Protein AF-A0A3M1CIS4-F1 (afdb_monomer)

Solvent-accessible surface area (backbone atoms only — not comparable to full-atom values): 5808 Å² total; per-residue (Å²): 134,83,70,77,28,49,52,75,76,66,62,68,32,23,41,88,93,26,86,36,24,86,84,72,38,63,31,44,21,62,66,31,63,89,40,44,54,43,57,68,15,61,19,16,20,44,46,40,64,77,39,60,68,34,62,68,92,89,41,76,42,65,56,61,73,66,29,48,65,58,34,75,72,30,65,66,51,54,48,48,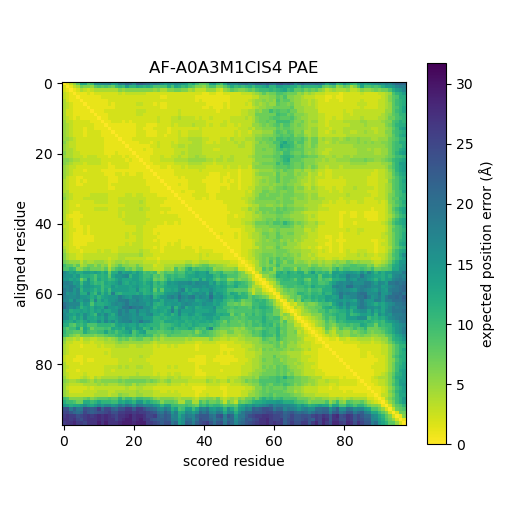46,64,75,41,50,93,69,49,63,92,74,78,80,81,86,76,81,127

Foldseek 3Di:
DQDFFQCRVQVPQQAVVGPCCVPQNHAQQNVQCLCACALSDGRNRLQSLQGAQGDDPPDRQHDSVSSVVVLVPDPSNVVSCVVCPPNHDNDDDSPDPD

Structure (mmCIF, N/CA/C/O backbone):
data_AF-A0A3M1CIS4-F1
#
_entry.id   AF-A0A3M1CIS4-F1
#
loop_
_atom_site.group_PDB
_atom_site.id
_atom_site.type_symbol
_atom_site.label_atom_id
_atom_site.label_alt_id
_atom_site.label_comp_id
_atom_site.label_asym_id
_atom_site.label_entity_id
_atom_site.label_seq_id
_atom_site.pdbx_PDB_ins_code
_atom_site.Cartn_x
_atom_site.Cartn_y
_atom_site.Cartn_z
_atom_site.occupancy
_atom_site.B_iso_or_equiv
_atom_site.auth_seq_id
_atom_site.auth_comp_id
_atom_site.auth_asym_id
_atom_site.auth_atom_id
_atom_site.pdbx_PDB_model_num
ATOM 1 N N . MET A 1 1 ? -11.482 15.946 2.406 1.00 61.31 1 MET A N 1
ATOM 2 C CA . MET A 1 1 ? -10.178 15.722 1.736 1.00 61.31 1 MET A CA 1
ATOM 3 C C . MET A 1 1 ? -10.117 14.276 1.271 1.00 61.31 1 MET A C 1
ATOM 5 O O . MET A 1 1 ? -10.665 13.428 1.960 1.00 61.31 1 MET A O 1
ATOM 9 N N . ARG A 1 2 ? -9.513 13.996 0.110 1.00 82.06 2 ARG A N 1
ATOM 10 C CA . ARG A 1 2 ? -9.370 12.624 -0.408 1.00 82.06 2 ARG A CA 1
ATOM 11 C C . ARG A 1 2 ? -8.175 11.936 0.257 1.00 82.06 2 ARG A C 1
ATOM 13 O O . ARG A 1 2 ? -7.094 12.518 0.270 1.00 82.06 2 ARG A O 1
ATOM 20 N N . ALA A 1 3 ? -8.356 10.712 0.747 1.00 90.88 3 ALA A N 1
ATOM 21 C CA . ALA A 1 3 ? -7.266 9.901 1.282 1.00 90.88 3 ALA A CA 1
ATOM 22 C C . ALA A 1 3 ? -6.306 9.472 0.156 1.00 90.88 3 ALA A C 1
ATOM 24 O O . ALA A 1 3 ? -6.737 8.999 -0.899 1.00 90.88 3 ALA A O 1
ATOM 25 N N . LEU A 1 4 ? -5.001 9.666 0.362 1.00 94.88 4 LEU A N 1
ATOM 26 C CA . LEU A 1 4 ? -3.981 9.369 -0.647 1.00 94.88 4 LEU A CA 1
ATOM 27 C C . LEU A 1 4 ? -3.541 7.903 -0.575 1.00 94.88 4 LEU A C 1
ATOM 29 O O . LEU A 1 4 ? -3.395 7.327 0.504 1.00 94.88 4 LEU A O 1
ATOM 33 N N . ASN A 1 5 ? -3.307 7.301 -1.739 1.00 94.50 5 ASN A N 1
ATOM 34 C CA . ASN A 1 5 ? -2.804 5.938 -1.876 1.00 94.50 5 ASN A CA 1
ATOM 35 C C . ASN A 1 5 ? -1.277 5.889 -1.768 1.00 94.50 5 ASN A C 1
ATOM 37 O O . ASN A 1 5 ? -0.579 6.890 -1.953 1.00 94.50 5 ASN A O 1
ATOM 41 N N . CYS A 1 6 ? -0.732 4.691 -1.541 1.00 92.50 6 CYS A N 1
ATOM 42 C CA . CYS A 1 6 ? 0.698 4.521 -1.305 1.00 92.50 6 CYS A CA 1
ATOM 43 C C . CYS A 1 6 ? 1.574 5.059 -2.446 1.00 92.50 6 CYS A C 1
ATOM 45 O O . CYS A 1 6 ? 2.639 5.604 -2.176 1.00 92.50 6 CYS A O 1
ATOM 47 N N . TRP A 1 7 ? 1.150 4.928 -3.708 1.00 91.00 7 TRP A N 1
ATOM 48 C CA . TRP A 1 7 ? 1.916 5.414 -4.863 1.00 91.00 7 TRP A CA 1
ATOM 49 C C . TRP A 1 7 ? 1.911 6.942 -4.977 1.00 91.00 7 TRP A C 1
ATOM 51 O O . TRP A 1 7 ? 2.877 7.504 -5.477 1.00 91.00 7 TRP A O 1
ATOM 61 N N . GLU A 1 8 ? 0.893 7.621 -4.447 1.00 92.69 8 GLU A N 1
ATOM 62 C CA . GLU A 1 8 ? 0.780 9.087 -4.468 1.00 92.69 8 GLU A CA 1
ATOM 63 C C . GLU A 1 8 ? 1.698 9.713 -3.409 1.00 92.69 8 GLU A C 1
ATOM 65 O O . GLU A 1 8 ? 2.346 10.726 -3.663 1.00 92.69 8 GLU A O 1
ATOM 70 N N . ILE A 1 9 ? 1.822 9.056 -2.249 1.00 90.38 9 ILE A N 1
ATOM 71 C CA . ILE A 1 9 ? 2.734 9.461 -1.168 1.00 90.38 9 ILE A CA 1
ATOM 72 C C . ILE A 1 9 ? 4.179 9.059 -1.471 1.00 90.38 9 ILE A C 1
ATOM 74 O O . ILE A 1 9 ? 5.096 9.867 -1.346 1.00 90.38 9 ILE A O 1
ATOM 78 N N . LYS A 1 10 ? 4.408 7.800 -1.864 1.00 85.62 10 LYS A N 1
ATOM 79 C CA . LYS A 1 10 ? 5.760 7.269 -2.096 1.00 85.62 10 LYS A CA 1
ATOM 80 C C . LYS A 1 10 ? 6.324 7.629 -3.467 1.00 85.62 10 LYS A C 1
ATOM 82 O O . LYS A 1 10 ? 7.521 7.4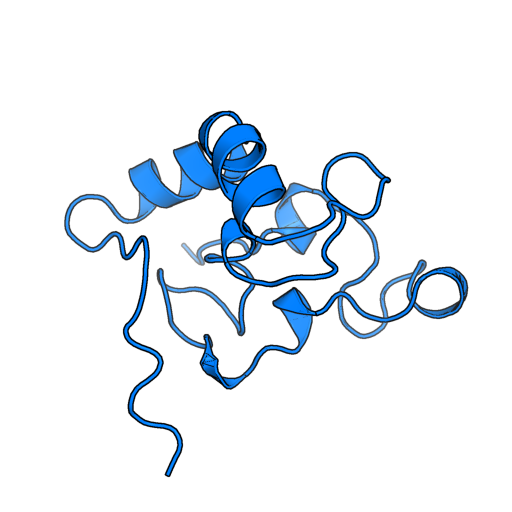42 -3.663 1.00 85.62 10 LYS A O 1
ATOM 87 N N . LYS A 1 11 ? 5.487 8.106 -4.398 1.00 88.56 11 LYS A N 1
ATOM 88 C CA . LYS A 1 11 ? 5.868 8.513 -5.762 1.00 88.56 11 LYS A CA 1
ATOM 89 C C . LYS A 1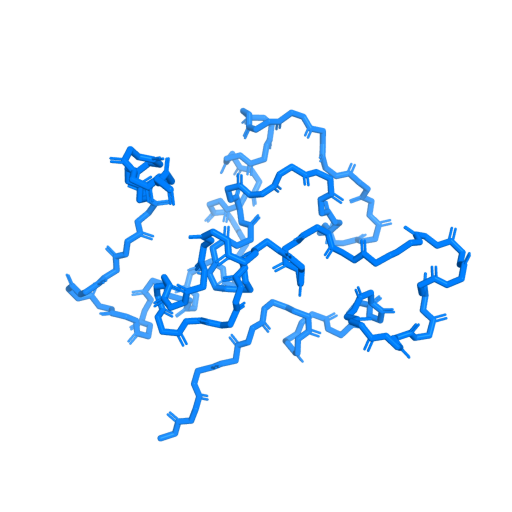 11 ? 6.748 7.472 -6.455 1.00 88.56 11 LYS A C 1
ATOM 91 O O . LYS A 1 11 ? 7.782 7.781 -7.039 1.00 88.56 11 LYS A O 1
ATOM 96 N N . CYS A 1 12 ? 6.364 6.200 -6.335 1.00 87.00 12 CYS A N 1
ATOM 97 C CA . CYS A 1 12 ? 7.188 5.100 -6.827 1.00 87.00 12 CYS A CA 1
ATOM 98 C C . CYS A 1 12 ? 7.144 4.942 -8.356 1.00 87.00 12 CYS A C 1
ATOM 100 O O . CYS A 1 12 ? 7.996 4.237 -8.894 1.00 87.00 12 CYS A O 1
ATOM 102 N N . GLY A 1 13 ? 6.189 5.582 -9.043 1.00 90.12 13 GLY A N 1
ATOM 103 C CA . GLY A 1 13 ? 6.057 5.565 -10.502 1.00 90.12 13 GLY A CA 1
ATOM 104 C C . GLY A 1 13 ? 5.545 4.239 -11.065 1.00 90.12 13 GLY A C 1
ATOM 105 O O . GLY A 1 13 ? 5.774 3.954 -12.238 1.00 90.12 13 GLY A O 1
ATOM 106 N N . ARG A 1 14 ? 4.918 3.397 -10.233 1.00 91.88 14 ARG A N 1
ATOM 107 C CA . ARG A 1 14 ? 4.351 2.088 -10.619 1.00 91.88 14 ARG A CA 1
ATOM 108 C C . ARG A 1 14 ? 2.819 2.060 -10.569 1.00 91.88 14 ARG A C 1
ATOM 110 O O . ARG A 1 14 ? 2.221 0.991 -10.642 1.00 91.88 14 ARG A O 1
ATOM 117 N N . GLU A 1 15 ? 2.171 3.201 -10.391 1.00 93.06 15 GLU A N 1
ATOM 118 C CA . GLU A 1 15 ? 0.747 3.375 -10.675 1.00 93.06 15 GLU A CA 1
ATOM 119 C C . GLU A 1 15 ? 0.433 3.072 -12.155 1.00 93.06 15 GLU A C 1
ATOM 121 O O . GLU A 1 15 ? 1.352 3.074 -12.976 1.00 93.06 15 GLU A O 1
ATOM 126 N N . PRO A 1 16 ? -0.828 2.791 -12.536 1.00 93.44 16 PRO A N 1
ATOM 127 C CA . PRO A 1 16 ? -1.195 2.607 -13.937 1.00 93.44 16 PRO A CA 1
ATOM 128 C C . PRO A 1 16 ? -0.744 3.797 -14.795 1.00 93.44 16 PRO A C 1
ATOM 130 O O . PRO A 1 16 ? -1.079 4.939 -14.489 1.00 93.44 16 PRO A O 1
ATOM 133 N N . GLY A 1 17 ? 0.039 3.525 -15.842 1.00 93.62 17 GLY A N 1
ATOM 134 C CA . GLY A 1 17 ? 0.645 4.557 -16.695 1.00 93.62 17 GLY A CA 1
ATOM 135 C C . GLY A 1 17 ? 1.878 5.257 -16.103 1.00 93.62 17 GLY A C 1
ATOM 136 O O . GLY A 1 17 ? 2.409 6.174 -16.719 1.00 93.62 17 GLY A O 1
ATOM 137 N N . GLY A 1 18 ? 2.351 4.844 -14.926 1.00 93.88 18 GLY A N 1
ATOM 138 C CA . GLY A 1 18 ? 3.523 5.421 -14.273 1.00 93.88 18 GLY A CA 1
ATOM 139 C C . GLY A 1 18 ? 4.833 5.130 -15.013 1.00 93.88 18 GLY A C 1
ATOM 140 O O . GLY A 1 18 ? 4.987 4.109 -15.686 1.00 93.88 18 GLY A O 1
ATOM 141 N N . ILE A 1 19 ? 5.820 6.009 -14.838 1.00 93.94 19 ILE A N 1
ATOM 142 C CA . ILE A 1 19 ? 7.094 5.985 -15.581 1.00 93.94 19 ILE A CA 1
ATOM 143 C C . ILE A 1 19 ? 7.928 4.706 -15.394 1.00 93.94 19 ILE A C 1
ATOM 145 O O . ILE A 1 19 ? 8.719 4.360 -16.264 1.00 93.94 19 ILE A O 1
ATOM 149 N N . LYS A 1 20 ? 7.763 3.986 -14.276 1.00 88.81 20 LYS A N 1
ATOM 150 C CA . LYS A 1 20 ? 8.506 2.748 -13.977 1.00 88.81 20 LYS A CA 1
ATOM 151 C C . LYS A 1 20 ? 7.746 1.486 -14.367 1.00 88.81 20 LYS A C 1
ATOM 153 O O . LYS A 1 20 ? 8.225 0.386 -14.104 1.00 88.81 20 LYS A O 1
ATOM 158 N N . THR A 1 21 ? 6.560 1.615 -14.958 1.00 91.75 21 THR A N 1
ATOM 159 C CA . THR A 1 21 ? 5.747 0.454 -15.342 1.00 91.75 21 THR A CA 1
ATOM 160 C C . THR A 1 21 ? 6.361 -0.349 -16.485 1.00 91.75 21 THR A C 1
ATOM 162 O O . THR A 1 21 ? 6.192 -1.562 -16.501 1.00 91.75 21 THR A O 1
ATOM 165 N N . VAL A 1 22 ? 7.122 0.285 -17.383 1.00 90.81 22 VAL A N 1
ATOM 166 C CA . VAL A 1 22 ? 7.826 -0.401 -18.483 1.00 90.81 22 VAL A CA 1
ATOM 167 C C . VAL A 1 22 ? 8.930 -1.322 -17.954 1.00 90.81 22 VAL A C 1
ATOM 169 O O . VAL A 1 22 ? 9.066 -2.449 -18.414 1.00 90.81 22 VAL A O 1
ATOM 172 N N . GLU A 1 23 ? 9.694 -0.859 -16.965 1.00 88.62 23 GLU A N 1
ATOM 173 C CA . GLU A 1 23 ? 10.838 -1.595 -16.410 1.00 88.62 23 GLU A CA 1
ATOM 174 C C . GLU A 1 23 ? 10.422 -2.586 -15.313 1.00 88.62 23 GLU A C 1
ATOM 176 O O . GLU A 1 23 ? 10.888 -3.720 -15.271 1.00 88.62 23 GLU A O 1
ATOM 181 N N . LEU A 1 24 ? 9.542 -2.158 -14.402 1.00 85.12 24 LEU A N 1
ATOM 182 C CA . LEU A 1 24 ? 9.220 -2.896 -13.178 1.00 85.12 24 LEU A CA 1
ATOM 183 C C . LEU A 1 24 ? 7.795 -3.460 -13.173 1.00 85.12 24 LEU A C 1
ATOM 185 O O . LEU A 1 24 ? 7.391 -4.076 -12.185 1.00 85.12 24 LEU A O 1
ATOM 189 N N . GLY A 1 25 ? 6.995 -3.212 -14.209 1.00 90.06 25 GLY A N 1
ATOM 190 C CA . GLY A 1 25 ? 5.570 -3.543 -14.232 1.00 90.06 25 GLY A CA 1
ATOM 191 C C . GLY A 1 25 ? 4.716 -2.646 -13.327 1.00 90.06 25 GLY A C 1
ATOM 192 O O . GLY A 1 25 ? 5.217 -1.899 -12.476 1.00 90.06 25 GLY A O 1
ATOM 193 N N . VAL A 1 26 ? 3.394 -2.743 -13.487 1.00 92.62 26 VAL A N 1
ATOM 194 C CA . VAL A 1 26 ? 2.416 -2.043 -12.639 1.00 92.62 26 VAL A CA 1
ATOM 195 C C . VAL A 1 26 ? 2.432 -2.624 -11.222 1.00 92.62 26 VAL A C 1
ATOM 197 O O . VAL A 1 26 ? 2.561 -3.830 -11.013 1.00 92.62 26 VAL A O 1
ATOM 200 N N . CYS A 1 27 ? 2.322 -1.757 -10.217 1.00 91.69 27 CYS A N 1
ATOM 201 C CA . CYS A 1 27 ? 2.272 -2.149 -8.817 1.00 91.69 27 CYS A CA 1
ATOM 202 C C . CYS A 1 27 ? 1.020 -2.995 -8.550 1.00 91.69 27 CYS A C 1
ATOM 204 O O . CYS A 1 27 ? -0.081 -2.494 -8.783 1.00 91.69 27 CYS A O 1
ATOM 206 N N . PRO A 1 28 ? 1.147 -4.199 -7.959 1.00 92.44 28 PRO A N 1
ATOM 207 C CA . PRO A 1 28 ? -0.010 -5.024 -7.620 1.00 92.44 28 PRO A CA 1
ATOM 208 C C . PRO A 1 28 ? -1.038 -4.289 -6.754 1.00 92.44 28 PRO A C 1
ATOM 210 O O . PRO A 1 28 ? -2.233 -4.388 -6.994 1.00 92.44 28 PRO A O 1
ATOM 213 N N . ALA A 1 29 ? -0.593 -3.451 -5.809 1.00 92.69 29 ALA A N 1
ATOM 214 C CA . ALA A 1 29 ? -1.511 -2.674 -4.971 1.00 92.69 29 ALA A CA 1
ATOM 215 C C . ALA A 1 29 ? -2.328 -1.650 -5.771 1.00 92.69 29 ALA A C 1
ATOM 217 O O . ALA A 1 29 ? -3.425 -1.287 -5.363 1.00 92.69 29 ALA A O 1
ATOM 218 N N . ALA A 1 30 ? -1.817 -1.187 -6.912 1.00 94.44 30 ALA A N 1
ATOM 219 C CA . ALA A 1 30 ? -2.518 -0.232 -7.755 1.00 94.44 30 ALA A CA 1
ATOM 220 C C . ALA A 1 30 ? -3.548 -0.886 -8.687 1.00 94.44 30 ALA A C 1
ATOM 222 O O . ALA A 1 30 ? -4.348 -0.164 -9.277 1.00 94.44 30 ALA A O 1
ATOM 223 N N . ILE A 1 31 ? -3.564 -2.220 -8.790 1.00 94.75 31 ILE A N 1
ATOM 224 C CA . ILE A 1 31 ? -4.506 -2.995 -9.618 1.00 94.75 31 ILE A CA 1
ATOM 225 C C . ILE A 1 31 ? -5.309 -4.037 -8.825 1.00 94.75 31 ILE A C 1
ATOM 227 O O . ILE A 1 31 ? -6.150 -4.715 -9.400 1.00 94.75 31 ILE A O 1
ATOM 231 N N . ASP A 1 32 ? -5.078 -4.166 -7.517 1.00 93.75 32 ASP A N 1
ATOM 232 C CA . ASP A 1 32 ? -5.825 -5.069 -6.637 1.00 93.75 32 ASP A CA 1
ATOM 233 C C . ASP A 1 32 ? -7.250 -4.552 -6.384 1.00 93.75 32 ASP A C 1
ATOM 235 O O . ASP A 1 32 ? -7.530 -3.897 -5.378 1.00 93.75 32 ASP A O 1
ATOM 239 N N . VAL A 1 33 ? -8.140 -4.804 -7.343 1.00 94.06 33 VAL A N 1
ATOM 240 C CA . VAL A 1 33 ? -9.540 -4.359 -7.316 1.00 94.06 33 VAL A CA 1
ATOM 241 C C . VAL A 1 33 ? -10.345 -4.987 -6.180 1.00 94.06 33 VAL A C 1
ATOM 243 O O . VAL A 1 33 ? -11.300 -4.374 -5.715 1.00 94.06 33 VAL A O 1
ATOM 246 N N . VAL A 1 34 ? -9.941 -6.162 -5.687 1.00 91.00 34 VAL A N 1
ATOM 247 C CA . VAL A 1 34 ? -10.622 -6.862 -4.583 1.00 91.00 34 VAL A CA 1
ATOM 248 C C . VAL A 1 34 ? -10.507 -6.070 -3.281 1.00 91.00 34 VAL A C 1
ATOM 250 O O . VAL A 1 34 ? -11.415 -6.079 -2.459 1.00 91.00 34 VAL A O 1
ATOM 253 N N . SER A 1 35 ? -9.408 -5.335 -3.111 1.00 92.12 35 SER A N 1
ATOM 254 C CA . SER A 1 35 ? -9.181 -4.474 -1.948 1.00 92.12 35 SER A CA 1
ATOM 255 C C . SER A 1 35 ? -9.761 -3.061 -2.109 1.00 92.12 35 SER A C 1
ATOM 257 O O . SER A 1 35 ? -9.560 -2.219 -1.232 1.00 92.12 35 SER A O 1
ATOM 259 N N . ASN A 1 36 ? -10.443 -2.757 -3.219 1.00 94.44 36 ASN A N 1
ATOM 260 C CA . ASN A 1 36 ? -10.940 -1.409 -3.478 1.00 94.44 36 ASN A CA 1
ATOM 261 C C . ASN A 1 36 ? -11.929 -0.944 -2.395 1.00 94.44 36 ASN A C 1
ATOM 263 O O . ASN A 1 36 ? -12.847 -1.667 -2.024 1.00 94.44 36 ASN A O 1
ATOM 267 N N . GLY A 1 37 ? -11.748 0.284 -1.902 1.00 93.31 37 GLY A N 1
ATOM 268 C CA . GLY A 1 37 ? -12.542 0.863 -0.817 1.00 93.31 37 GLY A CA 1
ATOM 269 C C . GLY A 1 37 ? -11.998 0.579 0.586 1.00 93.31 37 GLY A C 1
ATOM 270 O O . GLY A 1 37 ? -12.341 1.300 1.521 1.00 93.31 37 GLY A O 1
ATOM 271 N N . VAL A 1 38 ? -11.098 -0.398 0.754 1.00 94.62 38 VAL A N 1
ATOM 272 C CA . VAL A 1 38 ? -10.501 -0.692 2.064 1.00 94.62 38 VAL A CA 1
ATOM 273 C C . VAL A 1 38 ? -9.671 0.500 2.542 1.00 94.62 38 VAL A C 1
ATOM 275 O O . VAL A 1 38 ? -8.846 1.036 1.794 1.00 94.62 38 VAL A O 1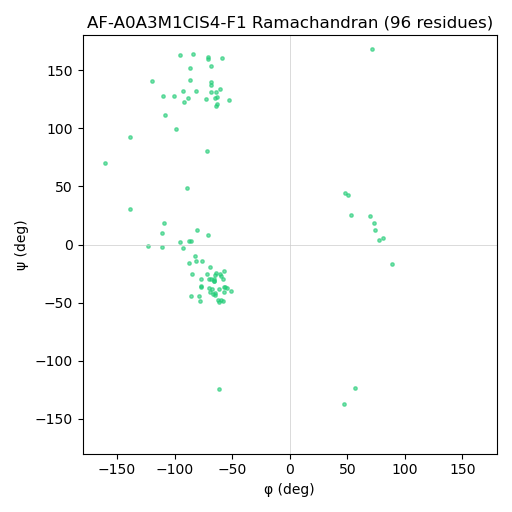
ATOM 278 N N . ASN A 1 39 ? -9.892 0.914 3.797 1.00 95.12 39 ASN A N 1
ATOM 279 C CA . ASN A 1 39 ? -9.308 2.124 4.388 1.00 95.12 39 ASN A CA 1
ATOM 280 C C . ASN A 1 39 ? -9.523 3.357 3.497 1.00 95.12 39 ASN A C 1
ATOM 282 O O . ASN A 1 39 ? -8.571 4.089 3.231 1.00 95.12 39 ASN A O 1
ATOM 286 N N . ASN A 1 40 ? -10.719 3.528 2.923 1.00 94.81 40 ASN A N 1
ATOM 287 C CA . ASN A 1 40 ? -11.045 4.635 2.014 1.00 94.81 40 ASN A CA 1
ATOM 288 C C . ASN A 1 40 ? -10.068 4.778 0.822 1.00 94.81 40 ASN A C 1
ATOM 290 O O . ASN A 1 40 ? -9.867 5.866 0.276 1.00 94.81 40 ASN A O 1
ATOM 294 N N . GLY A 1 41 ? -9.413 3.678 0.440 1.00 94.31 41 GLY A N 1
ATOM 295 C CA . GLY A 1 41 ? -8.410 3.624 -0.614 1.00 94.31 41 GLY A CA 1
ATOM 296 C C . GLY A 1 41 ? -8.967 3.202 -1.967 1.00 94.31 41 GLY A C 1
ATOM 297 O O . GLY A 1 41 ? -10.039 2.611 -2.074 1.00 94.31 41 GLY A O 1
ATOM 298 N N . LYS A 1 42 ? -8.189 3.464 -3.020 1.00 95.44 42 LYS A N 1
ATOM 299 C CA . LYS A 1 42 ? -8.438 2.902 -4.351 1.00 95.44 42 LYS A CA 1
ATOM 300 C C . LYS A 1 42 ? -7.652 1.605 -4.494 1.00 95.44 42 LYS A C 1
ATOM 302 O O . LYS A 1 42 ? -6.448 1.603 -4.230 1.00 95.44 42 LYS A O 1
ATOM 307 N N . ASN A 1 43 ? -8.295 0.539 -4.969 1.00 95.06 43 ASN A N 1
ATOM 308 C CA . ASN A 1 43 ? -7.691 -0.794 -5.076 1.00 95.06 43 ASN A CA 1
ATOM 309 C C . ASN A 1 43 ? -6.975 -1.167 -3.756 1.00 95.06 43 ASN A C 1
ATOM 311 O O . ASN A 1 43 ? -7.453 -0.839 -2.676 1.00 95.06 43 ASN A O 1
ATOM 315 N N . GLY A 1 44 ? -5.779 -1.751 -3.806 1.00 93.38 44 GLY A N 1
ATOM 316 C CA . GLY A 1 44 ? -4.946 -2.025 -2.630 1.00 93.38 44 GLY A CA 1
ATOM 317 C C . GLY A 1 44 ? -4.135 -0.829 -2.106 1.00 93.38 44 GLY A C 1
ATOM 318 O O . GLY A 1 44 ? -3.212 -1.014 -1.312 1.00 93.38 44 GLY A O 1
ATOM 319 N N . GLY A 1 45 ? -4.404 0.401 -2.553 1.00 93.88 45 GLY A N 1
ATOM 320 C CA . GLY A 1 45 ? -3.538 1.562 -2.330 1.00 93.88 45 GLY A CA 1
ATOM 321 C C . GLY A 1 45 ? -3.391 2.008 -0.878 1.00 93.88 45 GLY A C 1
ATOM 322 O O . GLY A 1 45 ? -2.313 2.472 -0.498 1.00 93.88 45 GLY A O 1
ATOM 323 N N . ARG A 1 46 ? -4.428 1.818 -0.056 1.00 94.94 46 ARG A N 1
ATOM 324 C CA . ARG A 1 46 ? -4.411 2.095 1.396 1.00 94.94 46 ARG A CA 1
ATOM 325 C C . ARG A 1 46 ? -4.423 0.827 2.245 1.00 94.94 46 ARG A C 1
ATOM 327 O O . ARG A 1 46 ? -4.696 0.868 3.438 1.00 94.94 46 ARG A O 1
ATOM 334 N N . ILE A 1 47 ? -4.067 -0.296 1.628 1.00 93.19 47 ILE A N 1
ATOM 335 C CA . ILE A 1 47 ? -3.773 -1.553 2.313 1.00 93.19 47 ILE A CA 1
ATOM 336 C C . ILE A 1 47 ? -2.560 -2.255 1.692 1.00 93.19 47 ILE A C 1
ATOM 338 O O . ILE A 1 47 ? -2.426 -3.480 1.686 1.00 93.19 47 ILE A O 1
ATOM 342 N N . CYS A 1 48 ? -1.626 -1.465 1.155 1.00 90.44 48 CYS A N 1
ATOM 343 C CA . CYS A 1 48 ? -0.552 -1.995 0.330 1.00 90.44 48 CYS A CA 1
ATOM 344 C C . CYS A 1 48 ? 0.284 -3.035 1.080 1.00 90.44 48 CYS A C 1
ATOM 346 O O . CYS A 1 48 ? 0.729 -3.979 0.446 1.00 90.44 48 CYS A O 1
ATOM 348 N N . TRP A 1 49 ? 0.415 -2.958 2.411 1.00 88.00 49 TRP A N 1
ATOM 349 C CA . TRP A 1 49 ? 1.088 -3.948 3.269 1.00 88.00 49 TRP A CA 1
ATOM 350 C C . TRP A 1 49 ? 0.527 -5.376 3.174 1.00 88.00 49 TRP A C 1
ATOM 352 O O . TRP A 1 49 ? 1.267 -6.323 3.428 1.00 88.00 49 TRP A O 1
ATOM 362 N N . LYS A 1 50 ? -0.729 -5.560 2.750 1.00 87.31 50 LYS A N 1
ATOM 363 C CA . LYS A 1 50 ? -1.340 -6.882 2.511 1.00 87.31 50 LYS A CA 1
ATOM 364 C C . LYS A 1 50 ? -1.106 -7.444 1.114 1.00 87.3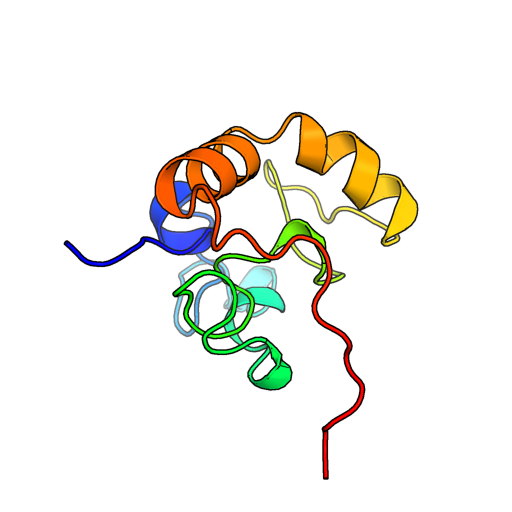1 50 LYS A C 1
ATOM 366 O O . LYS A 1 50 ? -1.336 -8.634 0.901 1.00 87.31 50 LYS A O 1
ATOM 371 N N . VAL A 1 51 ? -0.680 -6.612 0.170 1.00 85.88 51 VAL A N 1
ATOM 372 C CA . VAL A 1 51 ? -0.541 -6.989 -1.240 1.00 85.88 51 VAL A CA 1
ATOM 373 C C . VAL A 1 51 ? 0.879 -7.486 -1.507 1.00 85.88 51 VAL A C 1
ATOM 375 O O . VAL A 1 51 ? 1.841 -6.768 -1.263 1.00 85.88 51 VAL A O 1
ATOM 378 N N . THR A 1 52 ? 1.082 -8.701 -2.001 1.00 80.88 52 THR A N 1
ATOM 379 C CA . THR A 1 52 ? 2.433 -9.191 -2.345 1.00 80.88 52 THR A CA 1
ATOM 380 C C . THR A 1 52 ? 2.998 -8.486 -3.589 1.00 80.88 52 THR A C 1
ATOM 382 O O . THR A 1 52 ? 2.254 -7.899 -4.369 1.00 80.88 52 THR A O 1
ATOM 385 N N . GLY A 1 53 ? 4.323 -8.495 -3.786 1.00 75.38 53 GLY A N 1
ATOM 386 C CA . GLY A 1 53 ? 4.948 -7.949 -5.008 1.00 75.38 53 GLY A CA 1
ATOM 387 C C . GLY A 1 53 ? 4.978 -6.414 -5.124 1.00 75.38 53 GLY A C 1
ATOM 388 O O . GLY A 1 53 ? 5.274 -5.859 -6.187 1.00 75.38 53 GLY A O 1
ATOM 389 N N . THR A 1 54 ? 4.691 -5.685 -4.043 1.00 74.50 54 THR A N 1
ATOM 390 C CA . THR A 1 54 ? 4.899 -4.228 -4.006 1.00 74.50 54 THR A CA 1
ATOM 391 C C . THR A 1 54 ? 6.332 -3.894 -3.589 1.00 74.50 54 THR A C 1
ATOM 393 O O . THR A 1 54 ? 6.916 -4.605 -2.769 1.00 74.50 54 THR A O 1
ATOM 396 N N . LEU A 1 55 ? 6.852 -2.749 -4.035 1.00 63.78 55 LEU A N 1
ATOM 397 C CA . LEU A 1 55 ? 8.138 -2.234 -3.567 1.00 63.78 55 LEU A CA 1
ATOM 398 C C . LEU A 1 55 ? 7.931 -1.144 -2.513 1.00 63.78 55 LEU A C 1
ATOM 400 O O . LEU A 1 55 ? 7.249 -0.153 -2.771 1.00 63.78 55 LEU A O 1
ATOM 404 N N . CYS A 1 56 ? 8.584 -1.286 -1.363 1.00 63.12 56 CYS A N 1
ATOM 405 C CA . CYS A 1 56 ? 8.833 -0.180 -0.440 1.00 63.12 56 CYS A CA 1
ATOM 406 C C . CYS A 1 56 ? 10.336 0.122 -0.481 1.00 63.12 56 CYS A C 1
ATOM 408 O O . CYS A 1 56 ? 11.144 -0.799 -0.370 1.00 63.12 56 CYS A O 1
ATOM 410 N N . GLY A 1 57 ? 10.711 1.389 -0.703 1.00 59.25 57 GLY A N 1
ATOM 411 C CA . GLY A 1 57 ? 12.121 1.801 -0.775 1.00 59.25 57 GLY A CA 1
ATOM 412 C C . GLY A 1 57 ? 12.883 1.312 -2.016 1.00 59.25 57 GLY A C 1
ATOM 413 O O . GLY A 1 57 ? 14.094 1.153 -1.960 1.00 59.25 57 GLY A O 1
ATOM 414 N N . GLY A 1 58 ? 12.191 1.027 -3.126 1.00 57.69 58 GLY A N 1
ATOM 415 C CA . GLY A 1 58 ? 12.838 0.637 -4.388 1.00 57.69 58 GLY A CA 1
ATOM 416 C C . GLY A 1 58 ? 13.273 -0.830 -4.492 1.00 57.69 58 GLY A C 1
ATOM 417 O O . GLY A 1 58 ? 13.855 -1.199 -5.504 1.00 57.69 58 GLY A O 1
ATOM 418 N N . LYS A 1 59 ? 12.949 -1.687 -3.510 1.00 58.16 59 LYS A N 1
ATOM 419 C CA . LYS A 1 59 ? 13.161 -3.148 -3.584 1.00 58.16 59 LYS A CA 1
ATOM 420 C C . LYS A 1 59 ? 11.842 -3.907 -3.451 1.00 58.16 59 LYS A C 1
ATOM 422 O O . LYS A 1 59 ? 10.984 -3.508 -2.659 1.00 58.16 59 LYS A O 1
ATOM 427 N N . VAL A 1 60 ? 11.674 -4.983 -4.226 1.00 60.50 60 VAL A N 1
ATOM 428 C CA . VAL A 1 60 ? 10.537 -5.910 -4.083 1.00 60.50 60 VAL A CA 1
ATOM 429 C C . VAL A 1 60 ? 10.625 -6.547 -2.704 1.00 60.50 60 VAL A C 1
ATOM 431 O O . VAL A 1 60 ? 11.636 -7.152 -2.361 1.00 60.50 60 VAL A O 1
ATOM 434 N N . GLN A 1 61 ? 9.585 -6.355 -1.895 1.00 53.47 61 GLN A N 1
ATOM 435 C CA . GLN A 1 61 ? 9.499 -6.954 -0.566 1.00 53.47 61 GLN A CA 1
ATOM 436 C C . GLN A 1 61 ? 8.848 -8.331 -0.717 1.00 53.47 61 GLN A C 1
ATOM 438 O O . GLN A 1 61 ? 7.788 -8.414 -1.337 1.00 53.47 61 GLN A O 1
ATOM 443 N N . GLY A 1 62 ? 9.518 -9.371 -0.206 1.00 57.81 62 GLY A N 1
ATOM 444 C CA . GLY A 1 62 ? 9.234 -10.793 -0.439 1.00 57.81 62 GLY A CA 1
ATOM 445 C C . GLY A 1 62 ? 7.853 -11.285 0.019 1.00 57.81 62 GLY A C 1
ATOM 446 O O . GLY A 1 62 ? 6.811 -10.807 -0.423 1.00 57.81 62 GLY A O 1
ATOM 447 N N . THR A 1 63 ? 7.816 -12.314 0.863 1.00 56.81 63 THR A N 1
ATOM 448 C CA . THR A 1 63 ? 6.548 -12.926 1.303 1.00 56.81 63 THR A CA 1
ATOM 449 C C . THR A 1 63 ? 5.763 -12.007 2.248 1.00 56.81 63 THR A C 1
ATOM 451 O O . THR A 1 63 ? 6.313 -11.088 2.860 1.00 56.81 63 THR A O 1
ATOM 454 N N . TYR A 1 64 ? 4.461 -12.265 2.415 1.00 55.53 64 TYR A N 1
ATOM 455 C CA . TYR A 1 64 ? 3.586 -11.501 3.315 1.00 55.53 64 TYR A CA 1
ATOM 456 C C . TYR A 1 64 ? 4.155 -11.347 4.744 1.00 55.53 64 TYR A C 1
ATOM 458 O O . TYR A 1 64 ? 4.093 -10.261 5.316 1.00 55.53 64 TYR A O 1
ATOM 466 N N . ALA A 1 65 ? 4.766 -12.400 5.299 1.00 51.22 65 ALA A N 1
ATOM 467 C CA . ALA A 1 65 ? 5.342 -12.385 6.647 1.00 51.22 65 ALA A CA 1
ATOM 468 C C . ALA A 1 65 ? 6.530 -11.413 6.780 1.00 51.22 65 ALA A C 1
ATOM 470 O O . ALA A 1 65 ? 6.605 -10.644 7.737 1.00 51.22 65 ALA A O 1
ATOM 471 N N . GLN A 1 66 ? 7.417 -11.375 5.779 1.00 56.69 66 GLN A N 1
ATOM 472 C CA . GLN A 1 66 ? 8.535 -10.418 5.718 1.00 56.69 66 GLN A CA 1
ATOM 473 C C . GLN A 1 66 ? 8.031 -8.975 5.560 1.00 56.69 66 GLN A C 1
ATOM 475 O O . GLN A 1 66 ? 8.637 -8.009 6.032 1.00 56.69 66 GLN A O 1
ATOM 480 N N . LYS A 1 67 ? 6.873 -8.831 4.916 1.00 61.41 67 LYS A N 1
ATOM 481 C CA . LYS A 1 67 ? 6.227 -7.551 4.685 1.00 61.41 67 LYS A CA 1
ATOM 482 C C . LYS A 1 67 ? 5.514 -6.998 5.917 1.00 61.41 67 LYS A C 1
ATOM 484 O O . LYS A 1 67 ? 5.559 -5.792 6.136 1.00 61.41 67 LYS A O 1
ATOM 489 N N . ALA A 1 68 ? 4.905 -7.849 6.740 1.00 61.81 68 ALA A N 1
ATOM 490 C CA . ALA A 1 68 ? 4.206 -7.423 7.951 1.00 61.81 68 ALA A CA 1
ATOM 491 C C . ALA A 1 68 ? 5.132 -6.646 8.907 1.00 61.81 68 ALA A C 1
ATOM 493 O O . ALA A 1 68 ? 4.804 -5.531 9.305 1.00 61.81 68 ALA A O 1
ATOM 494 N N . LEU A 1 69 ? 6.328 -7.173 9.189 1.00 62.88 69 LEU A N 1
ATOM 495 C CA . LEU A 1 69 ? 7.304 -6.536 10.086 1.00 62.88 69 LEU A CA 1
ATOM 496 C C . LEU A 1 69 ? 7.835 -5.198 9.545 1.00 62.88 69 LEU A C 1
ATOM 498 O O . LEU A 1 69 ? 7.911 -4.214 10.279 1.00 62.88 69 LEU A O 1
ATOM 502 N N . SER A 1 70 ? 8.169 -5.134 8.253 1.00 68.81 70 SER A N 1
ATOM 503 C CA . SER A 1 70 ? 8.649 -3.894 7.622 1.00 68.81 70 SER A CA 1
ATOM 504 C C . SER A 1 70 ? 7.545 -2.840 7.471 1.00 68.81 70 SER A C 1
ATOM 506 O O . SER A 1 70 ? 7.818 -1.642 7.554 1.00 68.81 70 SER A O 1
ATOM 508 N N . CYS A 1 71 ? 6.286 -3.259 7.310 1.00 72.25 71 CYS A N 1
ATOM 509 C CA . CYS A 1 71 ? 5.157 -2.344 7.156 1.00 72.25 71 CYS A CA 1
ATOM 510 C C . CYS A 1 71 ? 4.694 -1.711 8.469 1.00 72.25 71 CYS A C 1
ATOM 512 O O . CYS A 1 71 ? 4.265 -0.563 8.429 1.00 72.25 71 CYS A O 1
ATOM 514 N N . LEU A 1 72 ? 4.851 -2.373 9.620 1.00 69.88 72 LEU A N 1
ATOM 515 C CA . LEU A 1 72 ? 4.579 -1.748 10.926 1.00 69.88 72 LEU A CA 1
ATOM 516 C C . LEU A 1 72 ? 5.452 -0.503 11.173 1.00 69.88 72 LEU A C 1
ATOM 518 O O . LEU A 1 72 ? 5.039 0.434 11.856 1.00 69.88 72 LEU A O 1
ATOM 522 N N . ASN A 1 73 ? 6.637 -0.452 10.559 1.00 75.62 73 ASN A N 1
ATOM 523 C CA . ASN A 1 73 ? 7.530 0.706 10.602 1.00 75.62 73 ASN A CA 1
ATOM 524 C C . ASN A 1 73 ? 7.342 1.683 9.431 1.00 75.62 73 ASN A C 1
ATOM 526 O O . ASN A 1 73 ? 7.972 2.738 9.409 1.00 75.62 73 ASN A O 1
ATOM 530 N N . CYS A 1 74 ? 6.467 1.380 8.472 1.00 84.00 74 CYS A N 1
ATOM 531 C CA . CYS A 1 74 ? 6.215 2.250 7.334 1.00 84.00 74 CYS A CA 1
ATOM 532 C C . CYS A 1 74 ? 5.421 3.488 7.767 1.00 84.00 74 CYS A C 1
ATOM 534 O O . CYS A 1 74 ? 4.315 3.385 8.294 1.00 84.00 74 CYS A O 1
ATOM 536 N N . GLU A 1 75 ? 5.943 4.677 7.471 1.00 86.25 75 GLU A N 1
ATOM 537 C CA . GLU A 1 75 ? 5.256 5.946 7.753 1.00 86.25 75 GLU A CA 1
ATOM 538 C C . GLU A 1 75 ? 3.871 6.017 7.108 1.00 86.25 75 GLU A C 1
ATOM 540 O O . GLU A 1 75 ? 2.936 6.518 7.719 1.00 86.25 75 GLU A O 1
ATOM 545 N N . PHE A 1 76 ? 3.716 5.455 5.904 1.00 89.75 76 PHE A N 1
ATOM 546 C CA . PHE A 1 76 ? 2.424 5.435 5.222 1.00 89.75 76 PHE A CA 1
ATOM 547 C C . PHE A 1 76 ? 1.415 4.541 5.948 1.00 89.75 76 PHE A C 1
ATOM 549 O O . PHE A 1 76 ? 0.255 4.908 6.060 1.00 89.75 76 PHE A O 1
ATOM 556 N N . PHE A 1 77 ? 1.845 3.401 6.495 1.00 91.19 77 PHE A N 1
ATOM 557 C CA . PHE A 1 77 ? 0.970 2.554 7.310 1.00 91.19 77 PHE A CA 1
ATOM 558 C C . PHE A 1 77 ? 0.476 3.307 8.551 1.00 91.19 77 PHE A C 1
ATOM 560 O O . PHE A 1 77 ? -0.725 3.363 8.802 1.00 91.19 77 PHE A O 1
ATOM 567 N N . LYS A 1 78 ? 1.397 3.945 9.285 1.00 91.19 78 LYS A N 1
ATOM 568 C CA . LYS A 1 78 ? 1.070 4.741 10.479 1.00 91.19 78 LYS A CA 1
ATOM 569 C C . LYS A 1 78 ? 0.157 5.921 10.140 1.00 91.19 78 LYS A C 1
ATOM 571 O O . LYS A 1 78 ? -0.765 6.224 10.890 1.00 91.19 78 LYS A O 1
ATOM 576 N N . GLN A 1 79 ? 0.390 6.561 8.995 1.00 93.19 79 GLN A N 1
ATOM 577 C CA . GLN A 1 79 ? -0.470 7.617 8.473 1.00 93.19 79 GLN A CA 1
ATOM 578 C C . GLN A 1 79 ? -1.879 7.091 8.187 1.00 93.19 79 GLN A C 1
ATOM 580 O O . GLN A 1 79 ? -2.840 7.704 8.638 1.00 93.19 79 GLN A O 1
ATOM 585 N N . VAL A 1 80 ? -2.012 5.944 7.511 1.00 94.19 80 VAL A N 1
ATOM 586 C CA . VAL A 1 80 ? -3.323 5.337 7.248 1.00 94.19 80 VAL A CA 1
ATOM 587 C C . VAL A 1 80 ? -4.046 5.022 8.550 1.00 94.19 80 VAL A C 1
ATOM 589 O O . VAL A 1 80 ? -5.190 5.423 8.716 1.00 94.19 80 VAL A O 1
ATOM 592 N N . GLN A 1 81 ? -3.367 4.394 9.508 1.00 93.44 81 GLN A N 1
ATOM 593 C CA . GLN A 1 81 ? -3.948 4.093 10.814 1.00 93.44 81 GLN A CA 1
ATOM 594 C C . GLN A 1 81 ? -4.450 5.355 11.536 1.00 93.44 81 GLN A C 1
ATOM 596 O O . GLN A 1 81 ? -5.531 5.344 12.120 1.00 93.44 81 GLN A O 1
ATOM 601 N N . LYS A 1 82 ? -3.694 6.458 11.466 1.00 94.38 82 LYS A N 1
ATOM 602 C CA . LYS A 1 82 ? -4.088 7.743 12.056 1.00 94.38 82 LYS A CA 1
ATOM 603 C C . LYS A 1 82 ? -5.270 8.392 11.327 1.00 94.38 82 LYS A C 1
ATOM 605 O O . LYS A 1 82 ? -6.126 8.967 11.987 1.00 94.38 82 LYS A O 1
ATOM 610 N N . GLU A 1 83 ? -5.297 8.336 9.996 1.00 94.81 83 GLU A N 1
ATOM 611 C CA . GLU A 1 83 ? -6.359 8.935 9.173 1.00 94.81 83 GLU A CA 1
ATOM 612 C C . GLU A 1 83 ? -7.694 8.188 9.313 1.00 94.81 83 GLU A C 1
ATOM 614 O O . GLU A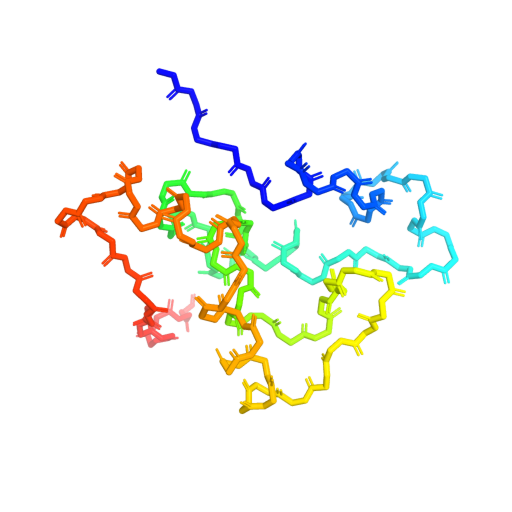 1 83 ? -8.739 8.830 9.357 1.00 94.81 83 GLU A O 1
ATOM 619 N N . GLU A 1 84 ? -7.664 6.857 9.427 1.00 94.44 84 GLU A N 1
ATOM 620 C CA . GLU A 1 84 ? -8.875 6.029 9.535 1.00 94.44 84 GLU A CA 1
ATOM 621 C C . GLU A 1 84 ? -9.412 5.905 10.971 1.00 94.44 84 GLU A C 1
ATOM 623 O O . GLU A 1 84 ? -10.603 5.661 11.17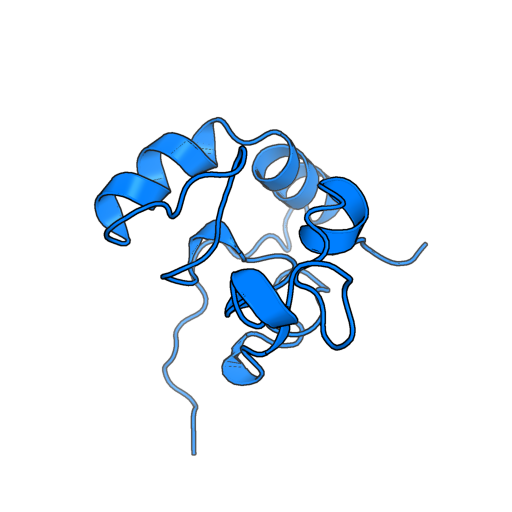2 1.00 94.44 84 GLU A O 1
ATOM 628 N N . GLY A 1 85 ? -8.553 6.060 11.985 1.00 93.75 85 GLY A N 1
ATOM 629 C CA . GLY A 1 85 ? -8.952 6.000 13.391 1.00 93.75 85 GLY A CA 1
ATOM 630 C C . GLY A 1 85 ? -9.653 4.686 13.751 1.00 93.75 85 GLY A C 1
ATOM 631 O O . GLY A 1 85 ? -9.104 3.602 13.559 1.00 93.75 85 GLY A O 1
ATOM 632 N N . THR A 1 86 ? -10.876 4.773 14.278 1.00 92.94 86 THR A N 1
ATOM 633 C CA . THR A 1 86 ? -11.684 3.601 14.665 1.00 92.94 86 THR A CA 1
ATOM 634 C C . THR A 1 86 ? -12.173 2.774 13.474 1.00 92.94 86 THR A C 1
ATOM 636 O O . THR A 1 86 ? -12.506 1.607 13.656 1.00 92.94 86 THR A O 1
ATOM 639 N N . GLY A 1 87 ? -12.195 3.346 12.265 1.00 91.56 87 GLY A N 1
ATOM 640 C CA . GLY A 1 87 ? -12.563 2.655 11.027 1.00 91.56 87 GLY A CA 1
ATOM 641 C C . GLY A 1 87 ? -11.405 1.909 10.360 1.00 91.56 87 GLY A C 1
ATOM 642 O O . GLY A 1 87 ? -11.581 1.365 9.273 1.00 91.56 87 GLY A O 1
ATOM 643 N N . PHE A 1 88 ? -10.216 1.898 10.971 1.00 93.88 88 PHE A N 1
ATOM 644 C CA . PHE A 1 88 ? -9.033 1.275 10.388 1.00 93.88 88 PHE A CA 1
ATOM 645 C C . PHE A 1 88 ? -9.181 -0.245 10.233 1.00 93.88 88 PHE A C 1
ATOM 647 O O . PHE A 1 88 ? -9.391 -0.977 11.200 1.00 93.88 88 PHE A O 1
ATOM 654 N N . VAL A 1 89 ? -8.956 -0.734 9.015 1.00 93.31 89 VAL A N 1
ATOM 655 C CA . VAL A 1 89 ? -8.960 -2.153 8.660 1.00 93.31 89 VAL A CA 1
ATOM 656 C C . VAL A 1 89 ? -7.532 -2.622 8.378 1.00 93.31 89 VAL A C 1
ATOM 658 O O . VAL A 1 89 ? -6.912 -2.274 7.369 1.00 93.31 89 VAL A O 1
ATOM 661 N N . LEU A 1 90 ? -7.005 -3.471 9.264 1.00 89.12 90 LEU A N 1
ATOM 662 C CA . LEU A 1 90 ? -5.675 -4.067 9.104 1.00 89.12 90 LEU A CA 1
ATOM 663 C C . LEU A 1 90 ? -5.674 -5.242 8.114 1.00 89.12 90 LEU A C 1
ATOM 665 O O . LEU A 1 90 ? -4.770 -5.355 7.282 1.00 89.12 90 LEU A O 1
ATOM 669 N N . ASN A 1 91 ? -6.676 -6.116 8.244 1.00 83.94 91 ASN A N 1
ATOM 670 C CA . ASN A 1 91 ? -6.836 -7.376 7.524 1.00 83.94 91 ASN A CA 1
ATOM 671 C C . ASN A 1 91 ? -8.316 -7.534 7.128 1.00 83.94 91 ASN A C 1
ATOM 673 O O . ASN A 1 91 ? -9.082 -8.033 7.945 1.00 83.94 91 ASN A O 1
ATOM 67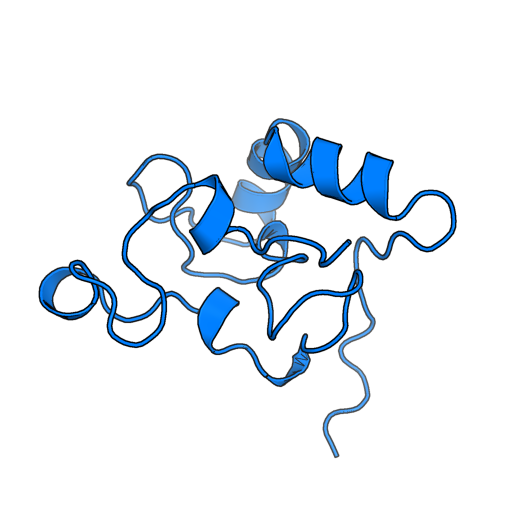7 N N . PRO A 1 92 ? -8.744 -7.105 5.930 1.00 79.94 92 PRO A N 1
ATOM 678 C CA . PRO A 1 92 ? -10.083 -7.412 5.453 1.00 79.94 92 PRO A CA 1
ATOM 679 C C . PRO A 1 92 ? -10.168 -8.913 5.173 1.00 79.94 92 PRO A C 1
ATOM 681 O O . PRO A 1 92 ? -9.244 -9.497 4.588 1.00 79.94 92 PRO A O 1
ATOM 684 N N . ASP A 1 93 ? -11.271 -9.530 5.579 1.00 69.75 93 ASP A N 1
ATOM 685 C CA . ASP A 1 93 ? -11.565 -10.906 5.208 1.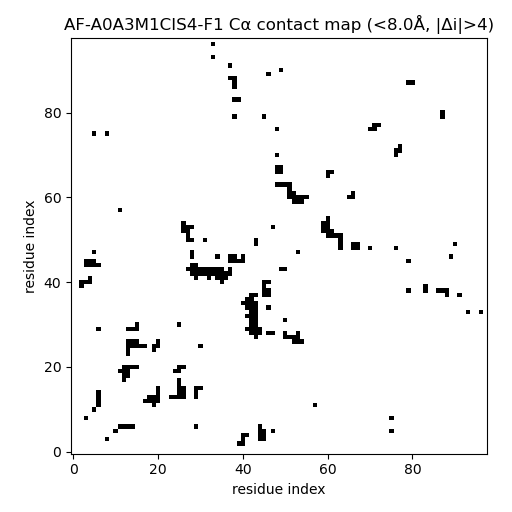00 69.75 93 ASP A CA 1
ATOM 686 C C . ASP A 1 93 ? -11.758 -10.966 3.691 1.00 69.75 93 ASP A C 1
ATOM 688 O O . ASP A 1 93 ? -12.634 -10.319 3.125 1.00 69.75 93 ASP A O 1
ATOM 692 N N . ARG A 1 94 ? -10.920 -11.748 3.003 1.00 56.72 94 ARG A N 1
ATOM 693 C CA . ARG A 1 94 ? -10.987 -11.933 1.538 1.00 56.72 94 ARG A CA 1
ATOM 694 C C . ARG A 1 94 ? -12.206 -12.758 1.090 1.00 56.72 94 ARG A C 1
ATOM 696 O O . ARG A 1 94 ? -12.286 -13.151 -0.069 1.00 56.72 94 ARG A O 1
ATOM 703 N N . ALA A 1 95 ? -13.126 -13.064 2.000 1.00 47.38 95 ALA A N 1
ATOM 704 C CA . ALA A 1 95 ? -14.201 -14.026 1.816 1.00 47.38 95 ALA A CA 1
ATOM 705 C C . ALA A 1 95 ? -15.476 -13.401 1.229 1.00 47.38 95 ALA A C 1
ATOM 707 O O . ALA A 1 95 ? -16.551 -13.661 1.739 1.00 47.38 95 ALA A O 1
ATOM 708 N N . THR A 1 96 ? -15.369 -12.616 0.157 1.00 42.09 96 THR A N 1
ATOM 709 C CA . THR A 1 96 ? -16.467 -12.399 -0.807 1.00 42.09 96 THR A CA 1
ATOM 710 C C . THR A 1 96 ? -15.877 -11.881 -2.119 1.00 42.09 96 THR A C 1
ATOM 712 O O . THR A 1 96 ? -16.017 -10.714 -2.471 1.00 42.09 96 THR A O 1
ATOM 715 N N . ALA A 1 97 ? -15.172 -12.752 -2.835 1.00 37.38 97 ALA A N 1
ATOM 716 C CA . ALA A 1 97 ? -15.171 -12.691 -4.290 1.00 37.38 97 ALA A CA 1
ATOM 717 C C . ALA A 1 97 ? -16.185 -13.748 -4.743 1.00 37.38 97 ALA A C 1
ATOM 719 O O . ALA A 1 97 ? -15.897 -14.943 -4.677 1.00 37.38 97 ALA A O 1
ATOM 720 N N . GLN A 1 98 ? -17.397 -13.299 -5.069 1.00 35.25 98 GLN A N 1
ATOM 721 C CA . GLN A 1 98 ? -18.329 -14.032 -5.924 1.00 35.25 98 GLN A CA 1
ATOM 722 C C . GLN A 1 98 ? -18.234 -13.421 -7.317 1.00 35.25 98 GLN A C 1
ATOM 724 O O . GLN A 1 98 ? -18.143 -12.172 -7.383 1.00 35.25 98 GLN A O 1
#

Nearest PDB structures (foldseek):
  4v97-assembly2_CT  TM=3.020E-01  e=9.428E+00  Thermus thermophilus HB8

pLDDT: mean 82.26, std 15.69, range [35.25, 95.44]

Radius of gyration: 12.74 Å; Cα contacts (8 Å, |Δi|>4): 146; chains: 1; bounding box: 32×30×33 Å

Secondary structure (DSSP, 8-state):
-PPPPHHHHH--S-STT-TTHHHH---HHHH-GGGTTGGG-STTTT-GGGSTT-EETTEE--SHHHHHHHHHT-HHHHHHHHHHGGG--SS-------

Mean predicted aligned error: 6.33 Å

Sequence (98 aa):
MRALNCWEIKKCGREPGGIKTVELGVCPAAIDVVSNGVNNGKNGGRICWKVTGTLCGGKVQGTYAQKALSCLNCEFFKQVQKEEGTGFVLNPDRATAQ